Protein AF-A0A1Q9V5Q0-F1 (afdb_monomer_lite)

pLDDT: mean 81.15, std 10.56, range [48.25, 92.81]

Sequence (104 aa):
MDIAIWIFVGVFCAALIVVVGIAAYATVQQRRTPMEQREQQVLDKLRQEEAPDGTTSVLSGYRSGVNDDAVRKLAENHGYTWTGYSGRNDRRLNFRRTLPGSTS

Radius of gyration: 22.11 Å; chains: 1; bounding box: 54×26×61 Å

Structure (mmCIF, N/CA/C/O backbone):
data_AF-A0A1Q9V5Q0-F1
#
_entry.id   AF-A0A1Q9V5Q0-F1
#
loop_
_atom_site.group_PDB
_atom_site.id
_atom_site.type_symbol
_atom_site.label_atom_id
_atom_site.label_alt_id
_atom_site.label_comp_id
_atom_site.label_asym_id
_atom_site.label_entity_id
_atom_site.label_seq_id
_atom_site.pdbx_PDB_ins_code
_atom_site.Cartn_x
_atom_site.Cartn_y
_atom_site.Cartn_z
_atom_site.occupancy
_atom_site.B_iso_or_equiv
_atom_site.auth_seq_id
_atom_site.auth_comp_id
_atom_site.auth_asym_id
_atom_site.auth_atom_id
_atom_site.pdbx_PDB_model_num
ATOM 1 N N . MET A 1 1 ? 36.575 9.673 -39.211 1.00 59.50 1 MET A N 1
ATOM 2 C CA . MET A 1 1 ? 35.265 10.076 -38.653 1.00 59.50 1 MET A CA 1
ATOM 3 C C . MET A 1 1 ? 34.443 8.843 -38.264 1.00 59.50 1 MET A C 1
ATOM 5 O O . MET A 1 1 ? 33.780 8.876 -37.240 1.00 59.50 1 MET A O 1
ATOM 9 N N . ASP A 1 2 ? 34.592 7.724 -38.981 1.00 71.88 2 ASP A N 1
ATOM 10 C CA . ASP A 1 2 ? 33.883 6.453 -38.755 1.00 71.88 2 ASP A CA 1
ATOM 11 C C . ASP A 1 2 ? 34.101 5.778 -37.395 1.00 71.88 2 ASP A C 1
ATOM 13 O O . ASP A 1 2 ? 33.140 5.378 -36.748 1.00 71.88 2 ASP A O 1
ATOM 17 N N . ILE A 1 3 ? 35.344 5.672 -36.912 1.00 74.56 3 ILE A N 1
ATOM 18 C CA . ILE A 1 3 ? 35.644 4.941 -35.662 1.00 74.56 3 ILE A CA 1
ATOM 19 C C . ILE A 1 3 ? 34.964 5.594 -34.447 1.00 74.56 3 ILE A C 1
ATOM 21 O O . ILE A 1 3 ? 34.443 4.900 -33.577 1.00 74.56 3 ILE A O 1
ATOM 25 N N . ALA A 1 4 ? 34.911 6.927 -34.406 1.00 73.25 4 ALA A N 1
ATOM 26 C CA . ALA A 1 4 ? 34.264 7.664 -33.322 1.00 73.25 4 ALA A CA 1
ATOM 27 C C . ALA A 1 4 ? 32.743 7.430 -33.283 1.00 73.25 4 ALA A C 1
ATOM 29 O O . ALA A 1 4 ? 32.171 7.339 -32.199 1.00 73.25 4 ALA A O 1
ATOM 30 N N . ILE A 1 5 ? 32.104 7.273 -34.449 1.00 80.19 5 ILE A N 1
ATOM 31 C CA . ILE A 1 5 ? 30.670 6.969 -34.563 1.00 80.19 5 ILE A CA 1
ATOM 32 C C . ILE A 1 5 ? 30.389 5.558 -34.037 1.00 80.19 5 ILE A C 1
ATOM 34 O O . ILE A 1 5 ? 29.476 5.381 -33.236 1.00 80.19 5 ILE A O 1
ATOM 38 N N . TRP A 1 6 ? 31.207 4.565 -34.401 1.00 79.12 6 TRP A N 1
ATOM 39 C CA . TRP A 1 6 ? 31.049 3.191 -33.909 1.00 79.12 6 TRP A CA 1
ATOM 40 C C . TRP A 1 6 ? 31.250 3.065 -32.395 1.00 79.12 6 TRP A C 1
ATOM 42 O O . TRP A 1 6 ? 30.511 2.328 -31.743 1.00 79.12 6 TRP A O 1
ATOM 52 N N . ILE A 1 7 ? 32.188 3.823 -31.816 1.00 80.00 7 ILE A N 1
ATOM 53 C CA . ILE A 1 7 ? 32.364 3.899 -30.357 1.00 80.00 7 ILE A CA 1
ATOM 54 C C . ILE A 1 7 ? 31.117 4.506 -29.701 1.00 80.00 7 ILE A C 1
ATOM 56 O O . ILE A 1 7 ? 30.611 3.954 -28.725 1.00 80.00 7 ILE A O 1
ATOM 60 N N . PHE A 1 8 ? 30.581 5.598 -30.254 1.00 78.00 8 PHE A N 1
ATOM 61 C CA . PHE A 1 8 ? 29.368 6.236 -29.734 1.00 78.00 8 PHE A CA 1
ATOM 62 C C . PHE A 1 8 ? 28.154 5.302 -29.784 1.00 78.00 8 PHE A C 1
ATOM 64 O O . PHE A 1 8 ? 27.427 5.181 -28.799 1.00 78.00 8 PHE A O 1
ATOM 71 N N . VAL A 1 9 ? 27.965 4.597 -30.903 1.00 81.19 9 VAL A N 1
ATOM 72 C CA . VAL A 1 9 ? 26.896 3.604 -31.072 1.00 81.19 9 VAL A CA 1
ATOM 73 C C . VAL A 1 9 ? 27.065 2.453 -30.079 1.00 81.19 9 VAL A C 1
ATOM 75 O O . VAL A 1 9 ? 26.098 2.069 -29.426 1.00 81.19 9 VAL A O 1
ATOM 78 N N . GLY A 1 10 ? 28.286 1.943 -29.895 1.00 78.50 10 GLY A N 1
ATOM 79 C CA . GLY A 1 10 ? 28.572 0.874 -28.936 1.00 78.50 10 GLY A CA 1
ATOM 80 C C . GLY A 1 10 ? 28.256 1.266 -27.489 1.00 78.50 10 GLY A C 1
ATOM 81 O O . GLY A 1 10 ? 27.586 0.516 -26.778 1.00 78.50 10 GLY A O 1
ATOM 82 N N . VAL A 1 11 ? 28.669 2.466 -27.068 1.00 83.19 11 VAL A N 1
ATOM 83 C CA . VAL A 1 11 ? 28.368 2.998 -25.727 1.00 83.19 11 VAL A CA 1
ATOM 84 C C . VAL A 1 11 ? 26.864 3.216 -25.549 1.00 83.19 11 VAL A C 1
ATOM 86 O O . VAL A 1 11 ? 26.309 2.867 -24.507 1.00 83.19 11 VAL A O 1
ATOM 89 N N . PHE A 1 12 ? 26.180 3.732 -26.571 1.00 85.06 12 PHE A N 1
ATOM 90 C CA . PHE A 1 12 ? 24.738 3.959 -26.524 1.00 85.06 12 PHE A CA 1
ATOM 91 C C . PHE A 1 12 ? 23.941 2.646 -26.448 1.00 85.06 12 PHE A C 1
ATOM 93 O O . PHE A 1 12 ? 23.018 2.527 -25.643 1.00 85.06 12 PHE A O 1
ATOM 100 N N . CYS A 1 13 ? 24.333 1.622 -27.213 1.00 83.44 13 CYS A N 1
ATOM 101 C CA . CYS A 1 13 ? 23.741 0.287 -27.126 1.00 83.44 13 CYS A CA 1
ATOM 102 C C . CYS A 1 13 ? 23.959 -0.349 -25.746 1.00 83.44 13 CYS A C 1
ATOM 104 O O . CYS A 1 13 ? 23.021 -0.915 -25.185 1.00 83.44 13 CYS A O 1
ATOM 106 N N . ALA A 1 14 ? 25.157 -0.223 -25.168 1.00 82.56 14 ALA A N 1
ATOM 107 C CA . ALA A 1 14 ? 25.432 -0.723 -23.823 1.00 82.56 14 ALA A CA 1
ATOM 108 C C . ALA A 1 14 ? 24.561 -0.020 -22.766 1.00 82.56 14 ALA A C 1
ATOM 110 O O . ALA A 1 14 ? 23.969 -0.683 -21.914 1.00 82.56 14 ALA A O 1
ATOM 111 N N . ALA A 1 15 ? 24.412 1.304 -22.862 1.00 82.75 15 ALA A N 1
ATOM 112 C CA . ALA A 1 15 ? 23.543 2.072 -21.974 1.00 82.75 15 ALA A CA 1
ATOM 113 C C . ALA A 1 15 ? 22.070 1.640 -22.093 1.00 82.75 15 ALA A C 1
ATOM 115 O O . ALA A 1 15 ? 21.405 1.437 -21.077 1.00 82.75 15 ALA A O 1
ATOM 116 N N . LEU A 1 16 ? 21.570 1.423 -23.314 1.00 83.56 16 LEU A N 1
ATOM 117 C CA . LEU A 1 16 ? 20.207 0.933 -23.538 1.00 83.56 16 LEU A CA 1
ATOM 118 C C . LEU A 1 16 ? 19.973 -0.450 -22.922 1.00 83.56 16 LEU A C 1
ATOM 120 O O . LEU A 1 16 ? 18.944 -0.659 -22.281 1.00 83.56 16 LEU A O 1
ATOM 124 N N . ILE A 1 17 ? 20.924 -1.377 -23.057 1.00 85.38 17 ILE A N 1
ATOM 125 C CA . ILE A 1 17 ? 20.822 -2.716 -22.456 1.00 85.38 17 ILE A CA 1
ATOM 126 C C . ILE A 1 17 ? 20.726 -2.620 -20.928 1.00 85.38 17 ILE A C 1
ATOM 128 O O . ILE A 1 17 ? 19.903 -3.309 -20.324 1.00 85.38 17 ILE A O 1
ATOM 132 N N . VAL A 1 18 ? 21.510 -1.739 -20.300 1.00 85.81 18 VAL A N 1
ATOM 133 C CA . VAL A 1 18 ? 21.455 -1.517 -18.846 1.00 85.81 18 VAL A CA 1
ATOM 134 C C . VAL A 1 18 ? 20.093 -0.966 -18.423 1.00 85.81 18 VAL A C 1
ATOM 136 O O . VAL A 1 18 ? 19.486 -1.491 -17.490 1.00 85.81 18 VAL A O 1
ATOM 139 N N . VAL A 1 19 ? 19.571 0.043 -19.128 1.00 83.44 19 VAL A N 1
ATOM 140 C CA . VAL A 1 19 ? 18.254 0.633 -18.828 1.00 83.44 19 VAL A CA 1
ATOM 141 C C . VAL A 1 19 ? 17.140 -0.411 -18.952 1.00 83.44 19 VAL A C 1
ATOM 143 O O . VAL A 1 19 ? 16.307 -0.536 -18.052 1.00 83.44 19 VAL A O 1
ATOM 146 N N . VAL A 1 20 ? 17.152 -1.209 -20.023 1.00 84.38 20 VAL A N 1
ATOM 147 C CA . VAL A 1 20 ? 16.179 -2.293 -20.231 1.00 84.38 20 VAL A CA 1
ATOM 148 C C . VAL A 1 20 ? 16.307 -3.364 -19.144 1.00 84.38 20 VAL A C 1
ATOM 150 O O . VAL A 1 20 ? 15.293 -3.824 -18.618 1.00 84.38 20 VAL A O 1
ATOM 153 N N . GLY A 1 21 ? 17.531 -3.726 -18.749 1.00 83.31 21 GLY A N 1
ATOM 154 C CA . GLY A 1 21 ? 17.787 -4.677 -17.667 1.00 83.31 21 GLY A CA 1
ATOM 155 C C . GLY A 1 21 ? 17.229 -4.214 -16.318 1.00 83.31 21 GLY A C 1
ATOM 156 O O . GLY A 1 21 ? 16.567 -4.992 -15.630 1.00 83.31 21 GLY A O 1
ATOM 157 N N . ILE A 1 22 ? 17.419 -2.938 -15.963 1.00 81.19 22 ILE A N 1
ATOM 158 C CA . ILE A 1 22 ? 16.873 -2.347 -14.729 1.00 81.19 22 ILE A CA 1
ATOM 159 C C . ILE A 1 22 ? 15.338 -2.343 -14.763 1.00 81.19 22 ILE A C 1
ATOM 161 O O . ILE A 1 22 ? 14.701 -2.746 -13.788 1.00 81.19 22 ILE A O 1
ATOM 165 N N . ALA A 1 23 ? 14.731 -1.948 -15.887 1.00 76.25 23 ALA A N 1
ATOM 166 C CA . ALA A 1 23 ? 13.277 -1.952 -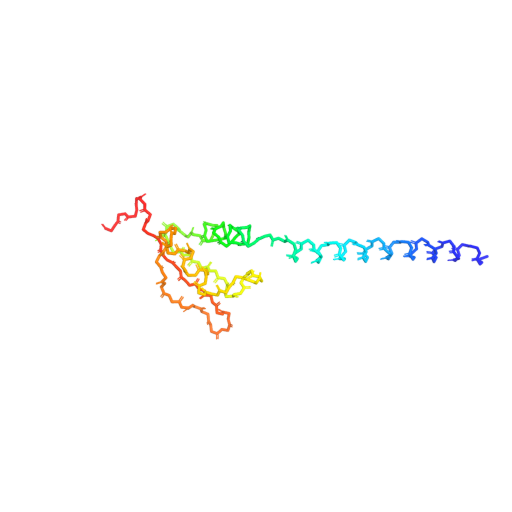16.045 1.00 76.25 23 ALA A CA 1
ATOM 167 C C . ALA A 1 23 ? 12.692 -3.372 -15.932 1.00 76.25 23 ALA A C 1
ATOM 169 O O . ALA A 1 23 ? 11.713 -3.594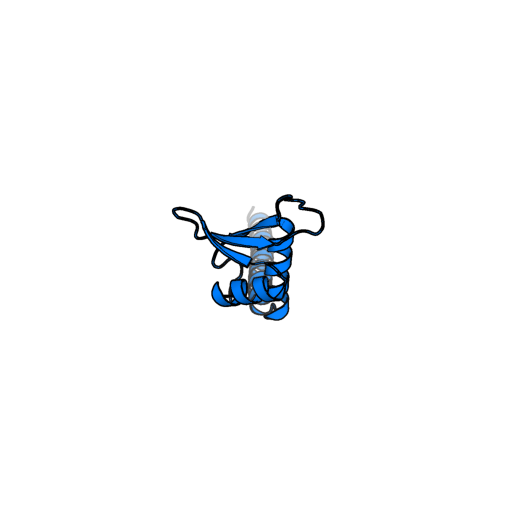 -15.212 1.00 76.25 23 ALA A O 1
ATOM 170 N N . ALA A 1 24 ? 13.322 -4.359 -16.577 1.00 76.88 24 ALA A N 1
ATOM 171 C CA . ALA A 1 24 ? 12.926 -5.760 -16.478 1.00 76.88 24 ALA A CA 1
ATOM 172 C C . ALA A 1 24 ? 13.040 -6.274 -15.033 1.00 76.88 24 ALA A C 1
ATOM 174 O O . ALA A 1 24 ? 12.105 -6.894 -14.523 1.00 76.88 24 ALA A O 1
ATOM 175 N N . TYR A 1 25 ? 14.137 -5.953 -14.341 1.00 76.12 25 TYR A N 1
ATOM 176 C CA . TYR A 1 25 ? 14.344 -6.318 -12.941 1.00 76.12 25 TYR A CA 1
ATOM 177 C C . TYR A 1 25 ? 13.276 -5.720 -12.014 1.00 76.12 25 TYR A C 1
ATOM 179 O O . TYR A 1 25 ? 12.684 -6.449 -11.217 1.00 76.12 25 TYR A O 1
ATOM 187 N N . ALA A 1 26 ? 12.959 -4.430 -12.162 1.00 71.94 26 ALA A N 1
ATOM 188 C CA . ALA A 1 26 ? 11.901 -3.771 -11.396 1.00 71.94 26 ALA A CA 1
ATOM 189 C C . ALA A 1 26 ? 10.530 -4.431 -11.629 1.00 71.94 26 ALA A C 1
ATOM 191 O O . ALA A 1 26 ? 9.784 -4.693 -10.683 1.00 71.94 26 ALA A O 1
ATOM 192 N N . THR A 1 27 ? 10.228 -4.789 -12.880 1.00 67.81 27 THR A N 1
ATOM 193 C CA . THR A 1 27 ? 8.969 -5.455 -13.247 1.00 67.81 27 THR A CA 1
ATOM 194 C C . THR A 1 27 ? 8.877 -6.869 -12.651 1.00 67.81 27 THR A C 1
ATOM 196 O O . THR A 1 27 ? 7.823 -7.284 -12.161 1.00 67.81 27 THR A O 1
ATOM 199 N N . VAL A 1 28 ? 9.986 -7.617 -12.635 1.00 71.25 28 VAL A N 1
ATOM 200 C CA . VAL A 1 28 ? 10.062 -8.952 -12.015 1.00 71.25 28 VAL A CA 1
ATOM 201 C C . VAL A 1 28 ? 9.947 -8.864 -10.494 1.00 71.25 28 VAL A C 1
ATOM 203 O O . VAL A 1 28 ? 9.224 -9.663 -9.895 1.00 71.25 28 VAL A O 1
ATOM 206 N N . GLN A 1 29 ? 10.599 -7.889 -9.857 1.00 60.91 29 GLN A N 1
ATOM 207 C CA . GLN A 1 29 ? 10.471 -7.681 -8.415 1.00 60.91 29 GLN A CA 1
ATOM 208 C C . GLN A 1 29 ? 9.033 -7.352 -8.008 1.00 60.91 29 GLN A C 1
ATOM 210 O O . GLN A 1 29 ? 8.538 -7.916 -7.033 1.00 60.91 29 GLN A O 1
ATOM 215 N N . GLN A 1 30 ? 8.318 -6.528 -8.781 1.00 58.09 30 GLN A N 1
ATOM 216 C CA . GLN A 1 30 ? 6.901 -6.260 -8.522 1.00 58.09 30 GLN A CA 1
ATOM 217 C C . GLN A 1 30 ? 6.070 -7.550 -8.507 1.00 58.09 30 GLN A C 1
ATOM 219 O O . GLN A 1 30 ? 5.278 -7.750 -7.583 1.00 58.09 30 GLN A O 1
ATOM 224 N N . ARG A 1 31 ? 6.305 -8.472 -9.452 1.00 61.31 31 ARG A N 1
ATOM 225 C CA . ARG A 1 31 ? 5.611 -9.773 -9.499 1.00 61.31 31 ARG A CA 1
ATOM 226 C C . ARG A 1 31 ? 5.990 -10.713 -8.353 1.00 61.31 31 ARG A C 1
ATOM 228 O O . ARG A 1 31 ? 5.160 -11.525 -7.955 1.00 61.31 31 ARG A O 1
ATOM 235 N N . ARG A 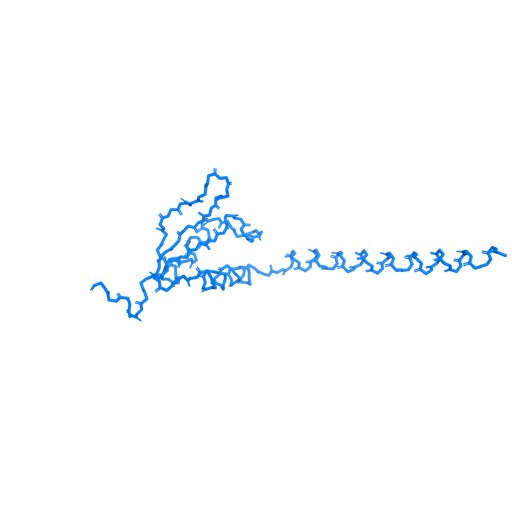1 32 ? 7.207 -10.593 -7.815 1.00 64.44 32 ARG A N 1
ATOM 236 C CA . ARG A 1 32 ? 7.715 -11.416 -6.705 1.00 64.44 32 ARG A CA 1
ATOM 237 C C . ARG A 1 32 ? 7.402 -10.869 -5.314 1.00 64.44 32 ARG A C 1
ATOM 239 O O . ARG A 1 32 ? 7.664 -11.577 -4.350 1.00 64.44 32 ARG A O 1
ATOM 246 N N . THR A 1 33 ? 6.847 -9.658 -5.181 1.00 65.94 33 THR A N 1
ATOM 247 C CA . THR A 1 33 ? 6.418 -9.177 -3.856 1.00 65.94 33 THR A CA 1
ATOM 248 C C . THR A 1 33 ? 5.353 -10.124 -3.286 1.00 65.94 33 THR A C 1
ATOM 250 O O . THR A 1 33 ? 4.315 -10.286 -3.937 1.00 65.94 33 THR A O 1
ATOM 253 N N . PRO A 1 34 ? 5.596 -10.781 -2.137 1.00 77.31 34 PRO A N 1
ATOM 254 C CA . PRO A 1 34 ? 4.637 -11.699 -1.529 1.00 77.31 34 PRO A CA 1
ATOM 255 C C . PRO A 1 34 ? 3.380 -10.945 -1.087 1.00 77.31 34 PRO A C 1
ATOM 257 O O . PRO A 1 34 ? 3.433 -9.738 -0.842 1.00 77.31 34 PRO A O 1
ATOM 260 N N . MET A 1 35 ? 2.250 -11.653 -1.000 1.00 78.06 35 MET A N 1
ATOM 261 C CA . MET A 1 35 ? 0.948 -11.059 -0.666 1.00 78.06 35 MET A CA 1
ATOM 262 C C . MET A 1 35 ? 0.996 -10.278 0.655 1.00 78.06 35 MET A C 1
ATOM 264 O O . MET A 1 35 ? 0.548 -9.138 0.699 1.00 78.06 35 MET A O 1
ATOM 268 N N . GLU A 1 36 ? 1.669 -10.821 1.671 1.00 81.25 36 GLU A N 1
ATOM 269 C CA . GLU A 1 36 ? 1.844 -10.175 2.979 1.00 81.25 36 GLU A CA 1
ATOM 270 C C . GLU A 1 36 ? 2.492 -8.786 2.877 1.00 81.25 36 GLU A C 1
ATOM 272 O O . GLU A 1 36 ? 2.028 -7.829 3.487 1.00 81.25 36 GLU A O 1
ATOM 277 N N . GLN A 1 37 ? 3.525 -8.621 2.042 1.00 84.50 37 GLN A N 1
ATOM 278 C CA . GLN A 1 37 ? 4.152 -7.308 1.846 1.00 84.50 37 GLN A CA 1
ATOM 279 C C . GLN A 1 37 ? 3.225 -6.324 1.127 1.00 84.50 37 GLN A C 1
ATOM 281 O O . GLN A 1 37 ? 3.314 -5.117 1.345 1.00 84.50 37 GLN A O 1
ATOM 286 N N . ARG A 1 38 ? 2.348 -6.817 0.247 1.00 83.38 38 ARG A N 1
ATOM 287 C CA . ARG A 1 38 ? 1.371 -5.981 -0.462 1.00 83.38 38 ARG A CA 1
ATOM 288 C C . ARG A 1 38 ? 0.281 -5.497 0.487 1.00 83.38 38 ARG A C 1
ATOM 290 O O . ARG A 1 38 ? -0.075 -4.326 0.438 1.00 83.38 38 ARG A O 1
ATOM 297 N N . GLU A 1 39 ? -0.200 -6.376 1.358 1.00 86.69 39 GLU A N 1
ATOM 298 C CA . GLU A 1 39 ? -1.138 -6.041 2.431 1.00 86.69 39 GLU A CA 1
ATOM 299 C C . GLU A 1 39 ? -0.515 -5.038 3.410 1.00 86.69 39 GLU A C 1
ATOM 301 O O . GLU A 1 39 ? -1.122 -4.010 3.713 1.00 86.69 39 GLU A O 1
ATOM 306 N N . GLN A 1 40 ? 0.745 -5.247 3.800 1.00 87.75 40 GLN A N 1
ATOM 307 C CA . GLN A 1 40 ? 1.472 -4.312 4.659 1.00 87.75 40 GLN A CA 1
ATOM 308 C C . GLN A 1 40 ? 1.562 -2.907 4.042 1.00 87.75 40 GLN A C 1
ATOM 310 O O . GLN A 1 40 ? 1.303 -1.916 4.718 1.00 87.75 40 GLN A O 1
ATOM 315 N N . GLN A 1 41 ? 1.850 -2.808 2.740 1.00 88.94 41 GLN A N 1
ATOM 316 C CA . GLN A 1 41 ? 1.890 -1.523 2.029 1.00 88.94 41 GLN A CA 1
ATOM 317 C C . GLN A 1 41 ? 0.533 -0.813 2.017 1.00 88.94 41 GLN A C 1
ATOM 319 O O . GLN A 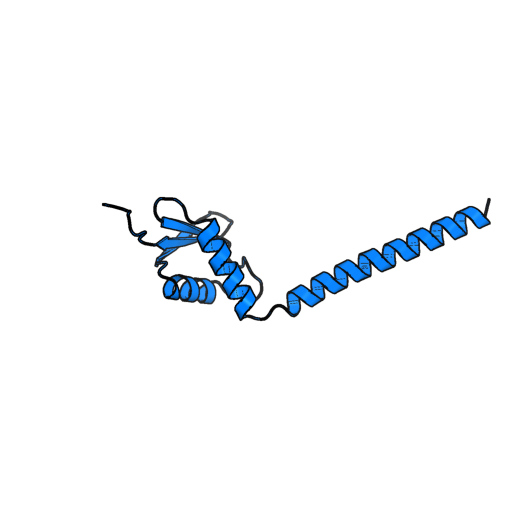1 41 ? 0.483 0.413 2.103 1.00 88.94 41 GLN A O 1
ATOM 324 N N . VAL A 1 42 ? -0.570 -1.560 1.915 1.00 89.44 42 VAL A N 1
ATOM 325 C CA . VAL A 1 42 ? -1.925 -1.000 2.013 1.00 89.44 42 VAL A CA 1
ATOM 326 C C . VAL A 1 42 ? -2.170 -0.439 3.416 1.00 89.44 42 VAL A C 1
ATOM 328 O O . VAL A 1 42 ? -2.677 0.673 3.544 1.00 89.44 42 VAL A O 1
ATOM 331 N N . LEU A 1 43 ? -1.770 -1.161 4.465 1.00 90.38 43 LEU A N 1
ATOM 332 C CA . LEU A 1 43 ? -1.901 -0.698 5.851 1.00 90.38 43 LEU A CA 1
ATOM 333 C C . LEU A 1 43 ? -1.058 0.539 6.143 1.00 90.38 43 LEU A C 1
ATOM 335 O O . LEU A 1 43 ? -1.540 1.483 6.768 1.00 90.38 43 LEU A O 1
ATOM 339 N N . ASP A 1 44 ? 0.187 0.557 5.677 1.00 91.38 44 ASP A N 1
ATOM 340 C CA . ASP A 1 44 ? 1.061 1.715 5.835 1.00 91.38 44 ASP A CA 1
ATOM 341 C C . ASP A 1 44 ? 0.487 2.927 5.103 1.00 91.38 44 ASP A C 1
ATOM 343 O O . ASP A 1 44 ? 0.512 4.039 5.631 1.00 91.38 44 ASP A O 1
ATOM 347 N N . LYS A 1 45 ? -0.118 2.712 3.930 1.00 90.75 45 LYS A N 1
ATOM 348 C CA . LYS A 1 45 ? -0.809 3.767 3.194 1.00 90.75 45 LYS A CA 1
ATOM 349 C C . LYS A 1 45 ? -2.030 4.299 3.949 1.00 90.75 45 LYS A C 1
ATOM 351 O O . LYS A 1 45 ? -2.186 5.514 4.033 1.00 90.75 45 LYS A O 1
ATOM 356 N N . LEU A 1 46 ? -2.846 3.420 4.540 1.00 89.94 46 LEU A N 1
ATOM 357 C CA . LEU A 1 46 ? -3.996 3.810 5.368 1.00 89.94 46 LEU A CA 1
ATOM 358 C C . LEU A 1 46 ? -3.576 4.656 6.573 1.00 89.94 46 LEU A C 1
ATOM 360 O O . LEU A 1 46 ? -4.230 5.655 6.857 1.00 89.94 46 LEU A O 1
ATOM 364 N N . ARG A 1 47 ? -2.476 4.295 7.244 1.00 88.56 47 ARG A N 1
ATOM 365 C CA . ARG A 1 47 ? -1.918 5.063 8.371 1.00 88.56 47 ARG A CA 1
ATOM 366 C C . ARG A 1 47 ? -1.342 6.407 7.937 1.00 88.56 47 ARG A C 1
ATOM 368 O O . ARG A 1 47 ? -1.486 7.386 8.654 1.00 88.56 47 ARG A O 1
ATOM 375 N N . GLN A 1 48 ? -0.677 6.456 6.784 1.00 89.19 48 GLN A N 1
ATOM 376 C CA . GLN A 1 48 ? -0.113 7.700 6.250 1.00 89.19 48 GLN A CA 1
ATOM 377 C C . GLN A 1 48 ? -1.191 8.695 5.808 1.00 89.19 48 GLN A C 1
ATOM 379 O O . GLN A 1 48 ? -0.985 9.896 5.946 1.00 89.19 48 GLN A O 1
ATOM 384 N N . GLU A 1 49 ? -2.315 8.217 5.264 1.00 88.50 49 GLU A N 1
ATOM 385 C CA . GLU A 1 49 ? -3.456 9.065 4.882 1.00 88.50 49 GLU A CA 1
ATOM 386 C C . GLU A 1 49 ? -4.463 9.280 6.030 1.00 88.50 49 GLU A C 1
ATOM 388 O O . GLU A 1 49 ? -5.495 9.911 5.812 1.00 88.50 49 GLU A O 1
ATOM 393 N N . GLU A 1 50 ? -4.187 8.782 7.243 1.00 88.81 50 GLU A N 1
ATOM 394 C CA . GLU A 1 50 ? -5.060 8.966 8.407 1.00 88.81 50 GLU A CA 1
ATOM 395 C C . GLU A 1 50 ? -5.005 10.415 8.901 1.00 88.81 50 GLU A C 1
ATOM 397 O O . GLU A 1 50 ? -3.988 10.904 9.394 1.00 88.81 50 GLU A O 1
ATOM 402 N N . ALA A 1 51 ? -6.127 11.110 8.750 1.00 87.69 51 ALA A N 1
ATOM 403 C CA . ALA A 1 51 ? -6.330 12.455 9.244 1.00 87.69 51 ALA A CA 1
ATOM 404 C C . ALA A 1 51 ? -6.496 12.467 10.780 1.00 87.69 51 ALA A C 1
ATOM 406 O O . ALA A 1 51 ? -6.808 11.439 11.390 1.00 87.69 51 ALA A O 1
ATOM 407 N N . PRO A 1 52 ? -6.330 13.633 11.437 1.00 82.75 52 PRO A N 1
ATOM 408 C CA . PRO A 1 52 ? -6.439 13.755 12.896 1.00 82.75 52 PRO A CA 1
ATOM 409 C C . PRO A 1 52 ? -7.806 13.365 13.481 1.00 82.75 52 PRO A C 1
ATOM 411 O O . PRO A 1 52 ? -7.904 13.073 14.668 1.00 82.75 52 PRO A O 1
ATOM 414 N N . ASP A 1 53 ? -8.859 13.357 12.662 1.00 83.12 53 ASP A N 1
ATOM 415 C CA . ASP A 1 53 ? -10.215 12.916 13.016 1.00 83.12 53 ASP A CA 1
ATOM 416 C C . ASP A 1 53 ? -10.433 11.398 12.822 1.00 83.12 53 ASP A C 1
ATOM 418 O O . ASP A 1 53 ? -11.544 10.885 13.005 1.00 83.12 53 ASP A O 1
ATOM 422 N N . GLY A 1 54 ? -9.373 10.682 12.434 1.00 83.62 54 GLY A N 1
ATOM 423 C CA . GLY A 1 54 ? -9.365 9.250 12.173 1.00 83.62 54 GLY A CA 1
ATOM 424 C C . GLY A 1 54 ? -9.922 8.857 10.806 1.00 83.62 54 GLY A C 1
ATOM 425 O O . GLY A 1 54 ? -10.094 7.664 10.553 1.00 83.62 54 GLY A O 1
ATOM 426 N N . THR A 1 55 ? -10.240 9.809 9.922 1.00 89.75 55 THR A N 1
ATOM 427 C CA . THR A 1 55 ? -10.656 9.496 8.548 1.00 89.75 55 THR A CA 1
ATOM 428 C C . THR A 1 55 ? -9.447 9.177 7.673 1.00 89.75 55 THR A C 1
ATOM 430 O O . THR A 1 55 ? -8.392 9.784 7.801 1.00 89.75 55 THR A O 1
ATOM 433 N N . THR A 1 56 ? -9.568 8.195 6.785 1.00 92.19 56 THR A N 1
ATOM 434 C CA . THR A 1 56 ? -8.514 7.848 5.822 1.00 92.19 56 THR A CA 1
ATOM 435 C C . THR A 1 56 ? -9.132 7.359 4.520 1.00 92.19 56 THR A C 1
ATOM 437 O O . THR A 1 56 ? -10.296 6.949 4.472 1.00 92.19 56 THR A O 1
ATOM 440 N N . SER A 1 57 ? -8.360 7.405 3.440 1.00 90.50 57 SER A N 1
ATOM 441 C CA . SER A 1 57 ? -8.783 6.895 2.142 1.00 90.50 57 SER A CA 1
ATOM 442 C C . SER A 1 57 ? -7.655 6.134 1.463 1.00 90.50 57 SER A C 1
ATOM 444 O O . SER A 1 57 ? -6.485 6.449 1.639 1.00 90.50 57 SER A O 1
ATOM 446 N N . VAL A 1 58 ? -8.003 5.147 0.645 1.00 91.06 58 VAL A N 1
ATOM 447 C CA . VAL A 1 58 ? -7.061 4.461 -0.244 1.00 91.06 58 VAL A CA 1
ATOM 448 C C . VAL A 1 58 ? -7.682 4.345 -1.628 1.00 91.06 58 VAL A C 1
ATOM 450 O O . VAL A 1 58 ? -8.881 4.120 -1.767 1.00 91.06 58 VAL A O 1
ATOM 453 N N . LEU A 1 59 ? -6.875 4.504 -2.674 1.00 89.00 59 LEU A N 1
ATOM 454 C CA . LEU A 1 59 ? -7.331 4.305 -4.049 1.00 89.00 59 LEU A CA 1
ATOM 455 C C . LEU A 1 59 ? -7.747 2.835 -4.272 1.00 89.00 59 LEU A C 1
ATOM 457 O O . LEU A 1 59 ? -7.017 1.920 -3.890 1.00 89.00 59 LEU A O 1
ATOM 461 N N . SER A 1 60 ? -8.884 2.598 -4.927 1.00 85.94 60 SER A N 1
ATOM 462 C CA . SER A 1 60 ? -9.255 1.266 -5.425 1.00 85.94 60 SER A CA 1
ATOM 463 C C . SER A 1 60 ? -8.157 0.737 -6.343 1.00 85.94 60 SER A C 1
ATOM 465 O O . SER A 1 60 ? -7.599 1.473 -7.160 1.00 85.94 60 SER A O 1
ATOM 467 N N . GLY A 1 61 ? -7.791 -0.531 -6.160 1.00 83.31 61 GLY A N 1
ATOM 468 C CA . GLY A 1 61 ? -6.682 -1.139 -6.895 1.00 83.31 61 GLY A CA 1
ATOM 469 C C . GLY A 1 61 ? -5.300 -0.525 -6.622 1.00 83.31 61 GLY A C 1
ATOM 470 O O . GLY A 1 61 ? -4.393 -0.743 -7.425 1.00 83.31 61 GLY A O 1
ATOM 471 N N . TYR A 1 62 ? -5.104 0.200 -5.507 1.00 83.69 62 TYR A N 1
ATOM 472 C CA . TYR A 1 62 ? -3.814 0.802 -5.124 1.00 83.69 62 TYR A CA 1
ATOM 473 C C . TYR A 1 62 ? -2.627 -0.167 -5.254 1.00 83.69 62 TYR A C 1
ATOM 475 O O . TYR A 1 62 ? -1.537 0.234 -5.669 1.00 83.69 62 TYR A O 1
ATOM 483 N N . ARG A 1 63 ? -2.834 -1.455 -4.943 1.00 82.94 63 ARG A N 1
ATOM 484 C CA . ARG A 1 63 ? -1.815 -2.494 -5.100 1.00 82.94 63 ARG A CA 1
ATOM 485 C C . ARG A 1 63 ? -2.322 -3.668 -5.929 1.00 82.94 63 ARG A C 1
ATOM 487 O O . ARG A 1 63 ? -3.304 -4.319 -5.592 1.00 82.94 63 ARG A O 1
ATOM 494 N N . SER A 1 64 ? -1.581 -3.993 -6.989 1.00 76.94 64 SER A N 1
ATOM 495 C CA . SER A 1 64 ? -1.894 -5.130 -7.858 1.00 76.94 64 SER A CA 1
ATOM 496 C C . SER A 1 64 ? -1.906 -6.456 -7.085 1.00 76.94 64 SER A C 1
ATOM 498 O O . SER A 1 64 ? -0.950 -6.805 -6.383 1.00 76.94 64 SER A O 1
ATOM 500 N N . GLY A 1 65 ? -2.999 -7.204 -7.230 1.00 76.31 65 GLY A N 1
ATOM 501 C CA . GLY A 1 65 ? -3.236 -8.473 -6.540 1.00 76.31 65 GLY A CA 1
ATOM 502 C C . GLY A 1 65 ? -3.908 -8.355 -5.171 1.00 76.31 65 GLY A C 1
ATOM 503 O O . GLY A 1 65 ? -4.281 -9.388 -4.631 1.00 76.31 65 GLY A O 1
ATOM 504 N N . VAL A 1 66 ? -4.117 -7.143 -4.641 1.00 84.06 66 VAL A N 1
ATOM 505 C CA . VAL A 1 66 ? -4.969 -6.912 -3.464 1.00 84.06 66 VAL A CA 1
ATOM 506 C C . VAL A 1 66 ? -6.263 -6.269 -3.950 1.00 84.06 66 VAL A C 1
ATOM 508 O O . VAL A 1 66 ? -6.280 -5.110 -4.359 1.00 84.06 66 VAL A O 1
ATOM 511 N N . ASN A 1 67 ? -7.343 -7.045 -3.980 1.00 88.31 67 ASN A N 1
ATOM 512 C CA . ASN A 1 67 ? -8.659 -6.548 -4.366 1.00 88.31 67 ASN A CA 1
ATOM 513 C C . ASN A 1 67 ? -9.277 -5.689 -3.252 1.00 88.31 67 ASN A C 1
ATOM 515 O O . ASN A 1 67 ? -8.952 -5.836 -2.076 1.00 88.31 67 ASN A O 1
ATOM 519 N N . ASP A 1 68 ? -10.218 -4.827 -3.628 1.00 88.88 68 ASP A N 1
ATOM 520 C CA . ASP A 1 68 ? -10.904 -3.901 -2.720 1.00 88.88 68 ASP A CA 1
ATOM 521 C C . ASP A 1 68 ? -11.537 -4.591 -1.498 1.00 88.88 68 ASP A C 1
ATOM 523 O O . ASP A 1 68 ? -11.529 -4.036 -0.401 1.00 88.88 68 ASP A O 1
ATOM 527 N N . ASP A 1 69 ? -12.047 -5.815 -1.658 1.00 88.94 69 ASP A N 1
ATOM 528 C CA . ASP A 1 69 ? -12.604 -6.591 -0.545 1.00 88.94 69 ASP A CA 1
ATOM 529 C C . ASP A 1 69 ? -11.523 -7.087 0.426 1.00 88.94 69 ASP A C 1
ATOM 531 O O . ASP A 1 69 ? -11.757 -7.107 1.635 1.00 88.94 69 ASP A O 1
ATOM 535 N N . ALA A 1 70 ? -10.333 -7.454 -0.068 1.00 89.25 70 ALA A N 1
ATOM 536 C CA . ALA A 1 70 ? -9.200 -7.774 0.799 1.00 89.25 70 ALA A CA 1
ATOM 537 C C . ALA A 1 70 ? -8.698 -6.522 1.519 1.00 89.25 70 ALA A C 1
ATOM 539 O O . ALA A 1 70 ? -8.466 -6.586 2.719 1.00 89.25 70 ALA A O 1
ATOM 540 N N . VAL A 1 71 ? -8.621 -5.373 0.832 1.00 90.38 71 VAL A N 1
ATOM 541 C CA . VAL A 1 71 ? -8.297 -4.084 1.469 1.00 90.38 71 VAL A CA 1
ATOM 542 C C . VAL A 1 71 ? -9.292 -3.771 2.585 1.00 90.38 71 VAL A C 1
ATOM 544 O O . VAL A 1 71 ? -8.879 -3.377 3.672 1.00 90.38 71 VAL A O 1
ATOM 547 N N . ARG A 1 72 ? -10.592 -3.985 2.349 1.00 90.44 72 ARG A N 1
ATOM 548 C CA . ARG A 1 72 ? -11.638 -3.741 3.347 1.00 90.44 72 ARG A CA 1
ATOM 549 C C . ARG A 1 72 ? -11.491 -4.639 4.569 1.00 90.44 72 ARG A C 1
ATOM 551 O O . ARG A 1 72 ? -11.402 -4.124 5.676 1.00 90.44 72 ARG A O 1
ATOM 558 N N . LYS A 1 73 ? -11.397 -5.956 4.364 1.00 91.56 73 LYS A N 1
ATOM 559 C CA . LYS A 1 73 ? -11.204 -6.926 5.455 1.00 91.56 73 LYS A CA 1
ATOM 560 C C . LYS A 1 73 ? -9.919 -6.662 6.233 1.00 91.56 73 LYS A C 1
ATOM 562 O O . LYS A 1 73 ? -9.904 -6.756 7.454 1.00 91.56 73 LYS A O 1
ATOM 567 N N . LEU A 1 74 ? -8.844 -6.316 5.528 1.00 91.31 74 LEU A N 1
ATOM 568 C CA . LEU A 1 74 ? -7.568 -5.965 6.134 1.00 91.31 74 LEU A CA 1
ATOM 569 C C . LEU A 1 74 ? -7.704 -4.704 6.997 1.00 91.31 74 LEU A C 1
ATOM 571 O O . LEU A 1 74 ? -7.290 -4.706 8.150 1.00 91.31 74 LEU A O 1
ATOM 575 N N . ALA A 1 75 ? -8.334 -3.650 6.481 1.00 90.75 75 ALA A N 1
ATOM 576 C CA . ALA A 1 75 ? -8.583 -2.426 7.235 1.00 90.75 75 ALA A CA 1
ATOM 577 C C . ALA A 1 75 ? -9.440 -2.697 8.491 1.00 90.75 75 ALA A C 1
ATOM 579 O O . ALA A 1 75 ? -9.071 -2.267 9.585 1.00 90.75 75 ALA A O 1
ATOM 580 N N . GLU A 1 76 ? -10.517 -3.476 8.355 1.00 91.38 76 GLU A N 1
ATOM 581 C CA . GLU A 1 76 ? -11.401 -3.892 9.456 1.00 91.38 76 GLU A CA 1
ATOM 582 C C . GLU A 1 76 ? -10.660 -4.681 10.540 1.00 91.38 76 GLU A C 1
ATOM 584 O O . GLU A 1 76 ? -10.762 -4.348 11.722 1.00 91.38 76 GLU A O 1
ATOM 589 N N . ASN A 1 77 ? -9.819 -5.643 10.151 1.00 91.88 77 ASN A N 1
ATOM 590 C CA . ASN A 1 77 ? -8.968 -6.395 11.079 1.00 91.88 77 ASN A CA 1
ATOM 591 C C . ASN A 1 77 ? -7.987 -5.499 11.856 1.00 91.88 77 ASN A C 1
ATOM 593 O O . ASN A 1 77 ? -7.545 -5.861 12.945 1.00 91.88 77 ASN A O 1
ATOM 597 N N . HIS A 1 78 ? -7.652 -4.328 11.313 1.00 88.94 78 HIS A N 1
ATOM 598 C CA . HIS A 1 78 ? -6.765 -3.344 11.930 1.00 88.94 78 HIS A CA 1
ATOM 599 C C . HIS A 1 78 ? -7.509 -2.171 12.596 1.00 88.94 78 HIS A C 1
ATOM 601 O O . HIS A 1 78 ? -6.890 -1.160 12.941 1.00 88.94 78 HIS A O 1
ATOM 607 N N . GLY A 1 79 ? -8.819 -2.315 12.823 1.00 88.94 79 GLY A N 1
ATOM 608 C CA . GLY A 1 79 ? -9.638 -1.371 13.589 1.00 88.94 79 GLY A CA 1
ATOM 609 C C . GLY A 1 79 ? -10.193 -0.197 12.782 1.00 88.94 79 GLY A C 1
ATOM 610 O O . GLY A 1 79 ? -10.768 0.722 13.364 1.00 88.94 79 GLY A O 1
ATOM 611 N N . TYR A 1 80 ? -10.041 -0.200 11.459 1.00 91.75 80 TYR A N 1
ATOM 612 C CA . TYR A 1 80 ? -10.677 0.781 10.588 1.00 91.75 80 TYR A CA 1
ATOM 613 C C . TYR A 1 80 ? -12.086 0.313 10.206 1.00 91.75 80 TYR A C 1
ATOM 615 O O . TYR A 1 80 ? -12.296 -0.820 9.805 1.00 91.75 80 TYR A O 1
ATOM 623 N N . THR A 1 81 ? -13.067 1.202 10.270 1.00 92.06 81 THR A N 1
ATOM 624 C CA . THR A 1 81 ? -14.434 0.965 9.798 1.00 92.06 81 THR A CA 1
ATOM 625 C C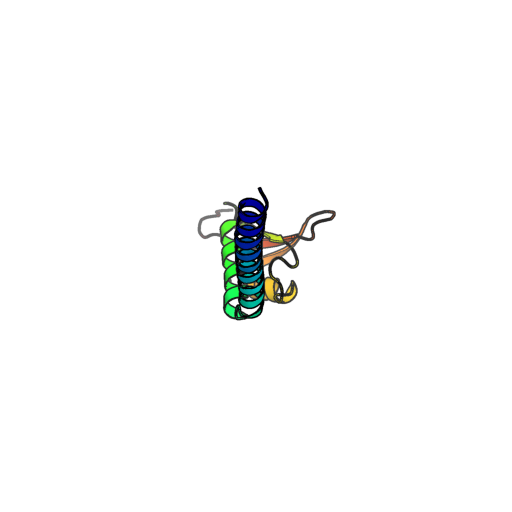 . THR A 1 81 ? -14.574 1.496 8.380 1.00 92.06 81 THR A C 1
ATOM 627 O O . THR A 1 81 ? -14.263 2.659 8.125 1.00 92.06 81 THR A O 1
ATOM 630 N N . TRP A 1 82 ? -15.050 0.675 7.448 1.00 90.56 82 TRP A N 1
ATOM 631 C CA . TRP A 1 82 ? -15.330 1.125 6.086 1.00 90.56 82 TRP A CA 1
ATOM 632 C C . TRP A 1 82 ? -16.540 2.067 6.051 1.00 90.56 82 TRP A C 1
ATOM 634 O O . TRP A 1 82 ? -17.596 1.755 6.597 1.00 90.56 82 TRP A O 1
ATOM 644 N N . THR A 1 83 ? -16.390 3.224 5.404 1.00 88.81 83 THR A N 1
ATOM 645 C CA . THR A 1 83 ? -17.429 4.271 5.353 1.00 88.81 83 THR A CA 1
ATOM 646 C C . THR A 1 83 ? -18.011 4.490 3.958 1.00 88.81 83 THR A C 1
ATOM 648 O O . THR A 1 83 ? -18.940 5.279 3.801 1.00 88.81 83 THR A O 1
ATOM 651 N N . GLY A 1 84 ? -17.505 3.786 2.941 1.00 88.62 84 GLY A N 1
ATOM 652 C CA . GLY A 1 84 ? -18.034 3.839 1.580 1.00 88.62 84 GLY A CA 1
ATOM 653 C C . GLY A 1 84 ? -16.967 4.103 0.524 1.00 88.62 84 GLY A C 1
ATOM 654 O O . GLY A 1 84 ? -15.766 3.976 0.768 1.00 88.62 84 GLY A O 1
ATOM 655 N N . TYR A 1 85 ? -17.427 4.494 -0.662 1.00 88.00 85 TYR A N 1
ATOM 656 C CA . TYR A 1 85 ? -16.571 4.977 -1.741 1.00 88.00 85 TYR A CA 1
ATOM 657 C C . TYR A 1 85 ? -16.676 6.503 -1.863 1.00 88.00 85 TYR A C 1
ATOM 659 O O . TYR A 1 85 ? -17.765 7.057 -1.725 1.00 88.00 85 TYR A O 1
ATOM 667 N N . SER A 1 86 ? -15.565 7.193 -2.128 1.00 83.50 86 SER A N 1
ATOM 668 C CA . SER A 1 86 ? -15.557 8.605 -2.544 1.00 83.50 86 SER A CA 1
ATOM 669 C C . SER A 1 86 ? -14.919 8.756 -3.922 1.00 83.50 86 SER A C 1
ATOM 671 O O . SER A 1 86 ? -14.193 7.876 -4.377 1.00 83.50 86 SER A O 1
ATOM 673 N N . GLY A 1 87 ? -15.206 9.884 -4.577 1.00 67.75 87 GLY A N 1
ATOM 674 C CA . GLY A 1 87 ? -14.668 10.234 -5.891 1.00 67.75 87 GLY A CA 1
ATOM 675 C C . GLY A 1 87 ? -15.620 9.897 -7.040 1.00 67.75 87 GLY A C 1
ATOM 676 O O . GLY A 1 87 ? -16.155 8.797 -7.137 1.00 67.75 87 GLY A O 1
ATOM 677 N N . ARG A 1 88 ? -15.853 10.880 -7.922 1.00 57.97 88 ARG A N 1
ATOM 678 C CA . ARG A 1 88 ? -16.760 10.752 -9.078 1.00 57.97 88 ARG A CA 1
ATOM 679 C C . ARG A 1 88 ? -16.161 9.877 -10.197 1.00 57.97 88 ARG A C 1
ATOM 681 O O . ARG A 1 88 ? -16.925 9.290 -10.950 1.00 57.97 88 ARG A O 1
ATOM 688 N N . ASN A 1 89 ? -14.826 9.775 -10.261 1.00 61.69 89 ASN A N 1
ATOM 689 C CA . ASN A 1 89 ? -14.065 8.995 -11.253 1.00 61.69 89 ASN A CA 1
ATOM 690 C C . ASN A 1 89 ? -12.958 8.125 -10.623 1.00 61.69 89 ASN A C 1
ATOM 692 O O . ASN A 1 89 ? -12.735 7.007 -11.080 1.00 61.69 89 ASN A O 1
ATOM 696 N N . ASP A 1 90 ? -12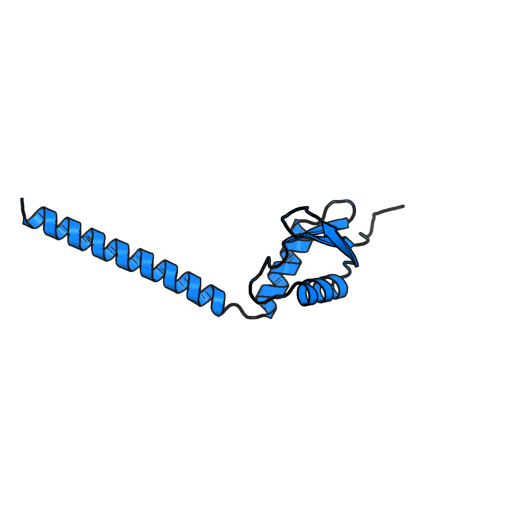.327 8.582 -9.538 1.00 60.91 90 ASP A N 1
ATOM 697 C CA . ASP A 1 90 ? -11.334 7.803 -8.796 1.00 60.91 90 ASP A CA 1
ATOM 698 C C . ASP A 1 90 ? -12.039 7.105 -7.639 1.00 60.91 90 ASP A C 1
ATOM 700 O O . ASP A 1 90 ? -12.326 7.737 -6.627 1.00 60.91 90 ASP A O 1
ATOM 704 N N . ARG A 1 91 ? -12.379 5.821 -7.793 1.00 80.00 91 ARG A N 1
ATOM 705 C CA . ARG A 1 91 ? -13.015 5.046 -6.718 1.00 80.00 91 ARG A CA 1
ATOM 706 C C . ARG A 1 91 ? -12.037 4.956 -5.546 1.00 80.00 91 ARG A C 1
ATOM 708 O O . ARG A 1 91 ? -11.129 4.135 -5.570 1.00 80.00 91 ARG A O 1
ATOM 715 N N . ARG A 1 92 ? -12.179 5.804 -4.532 1.00 87.31 92 ARG A N 1
ATOM 716 C CA . ARG A 1 92 ? -11.408 5.719 -3.284 1.00 87.31 92 ARG A CA 1
ATOM 717 C C . ARG A 1 92 ? -12.235 4.972 -2.256 1.00 87.31 92 ARG A C 1
ATOM 719 O O . ARG A 1 92 ? -13.415 5.261 -2.087 1.00 87.31 92 ARG A O 1
ATOM 726 N N . LEU A 1 93 ? -11.624 4.006 -1.591 1.00 89.69 93 LEU A N 1
ATOM 727 C CA . LEU A 1 93 ? -12.178 3.331 -0.428 1.00 89.69 93 LEU A CA 1
ATOM 728 C C . LEU A 1 93 ? -11.959 4.237 0.780 1.00 89.69 93 LEU A C 1
ATOM 730 O O . LEU A 1 93 ? -10.816 4.563 1.098 1.00 89.69 93 LEU A O 1
ATOM 734 N N . ASN A 1 94 ? -13.041 4.647 1.432 1.00 90.81 94 ASN A N 1
ATOM 735 C CA . ASN A 1 94 ? -12.970 5.474 2.627 1.00 90.81 94 ASN A CA 1
ATOM 736 C C . ASN A 1 94 ? -13.073 4.605 3.870 1.00 90.81 94 ASN A C 1
ATOM 738 O O . ASN A 1 94 ? -13.877 3.668 3.936 1.00 90.81 94 ASN A O 1
ATOM 742 N N . PHE A 1 95 ? -12.297 4.975 4.875 1.00 92.81 95 PHE A N 1
ATOM 743 C CA . PHE A 1 95 ? -12.294 4.321 6.164 1.00 92.81 95 PHE A CA 1
ATOM 744 C C . PHE A 1 95 ? -12.257 5.350 7.287 1.00 92.81 95 PHE A C 1
ATOM 746 O O . PHE A 1 95 ? -11.880 6.508 7.097 1.00 92.81 95 PHE A O 1
ATOM 753 N N . ARG A 1 96 ? -12.652 4.917 8.479 1.00 90.38 96 ARG A N 1
ATOM 754 C CA . ARG A 1 96 ? -12.601 5.715 9.696 1.00 90.38 96 ARG A CA 1
ATOM 755 C C . ARG A 1 96 ? -12.169 4.856 10.869 1.00 90.38 96 ARG A C 1
ATOM 757 O O . ARG A 1 96 ? -12.720 3.779 11.058 1.00 90.38 96 ARG A O 1
ATOM 764 N N . ARG A 1 97 ? -11.240 5.331 11.687 1.00 88.06 97 ARG A N 1
ATOM 765 C CA . ARG A 1 97 ? -10.847 4.676 12.935 1.00 88.06 97 ARG A CA 1
ATOM 766 C C . ARG A 1 97 ? -11.128 5.586 14.121 1.00 88.06 97 ARG A C 1
ATOM 768 O O . ARG A 1 97 ? -10.904 6.789 14.055 1.00 88.06 97 ARG A O 1
ATOM 775 N N . THR A 1 98 ? -11.605 5.009 15.218 1.00 79.56 98 THR A N 1
ATOM 776 C CA . THR A 1 98 ? -11.741 5.738 16.482 1.00 79.56 98 THR A CA 1
ATOM 777 C C . THR A 1 98 ? -10.363 5.864 17.121 1.00 79.56 98 THR A C 1
ATOM 779 O O . THR A 1 98 ? -9.805 4.877 17.602 1.00 79.56 98 THR A O 1
ATOM 782 N N . LEU A 1 99 ? -9.790 7.067 17.095 1.00 75.31 99 LEU A N 1
ATOM 783 C CA . LEU A 1 99 ? -8.493 7.341 17.709 1.00 75.31 99 LEU A CA 1
ATOM 784 C C . LEU A 1 99 ? -8.643 7.518 19.233 1.00 75.31 99 LEU A C 1
ATOM 786 O O . LEU A 1 99 ? -9.544 8.243 19.670 1.00 75.31 99 LEU A O 1
ATOM 790 N N . PRO A 1 100 ? -7.773 6.907 20.062 1.00 62.81 100 PRO A N 1
ATOM 791 C CA . PRO A 1 100 ? -7.757 7.161 21.499 1.00 62.81 100 PRO A CA 1
ATOM 792 C C . PRO A 1 100 ? -7.358 8.625 21.739 1.00 62.81 100 PRO A C 1
ATOM 794 O O . PRO A 1 100 ? -6.205 8.999 21.549 1.00 62.81 100 PRO A O 1
ATOM 797 N N . GLY A 1 101 ? -8.337 9.462 22.094 1.00 58.66 101 GLY A N 1
ATOM 798 C CA . GLY A 1 101 ? -8.181 10.918 22.238 1.00 58.66 101 GLY A CA 1
ATOM 799 C C . GLY A 1 101 ? -9.150 11.754 21.393 1.00 58.66 101 GLY A C 1
ATOM 800 O O . GLY A 1 101 ? -9.268 12.952 21.623 1.00 58.66 101 GLY A O 1
ATOM 801 N N . SER A 1 102 ? -9.892 11.135 20.468 1.00 54.19 102 SER A N 1
ATOM 802 C CA . SER A 1 102 ? -11.024 11.760 19.772 1.00 54.19 102 SER A CA 1
ATOM 803 C C . SER A 1 102 ? -12.232 11.820 20.717 1.00 54.19 102 SER A C 1
ATOM 805 O O . SER A 1 102 ? -13.150 11.007 20.618 1.00 54.19 102 SER A O 1
ATOM 807 N N . THR A 1 103 ? -12.215 12.740 21.681 1.00 48.25 103 THR A N 1
ATOM 808 C CA . THR A 1 103 ? -13.384 13.065 22.508 1.00 48.25 103 THR A CA 1
ATOM 809 C C . THR A 1 103 ? -14.484 13.647 21.622 1.00 48.25 103 THR A C 1
ATOM 811 O O . THR A 1 103 ? -14.330 14.752 21.102 1.00 48.25 103 THR A O 1
ATOM 814 N N . SER A 1 104 ? -15.567 12.892 21.437 1.00 50.75 104 SER A N 1
ATOM 815 C CA . SER A 1 104 ? -16.892 13.461 21.167 1.00 50.75 104 SER A CA 1
ATOM 816 C C . SER A 1 104 ? -17.431 14.141 22.416 1.00 50.75 104 SER A C 1
ATOM 818 O O . SER A 1 104 ? -17.288 13.503 23.486 1.00 50.75 104 SER A O 1
#

Secondary structure (DSSP, 8-state):
-HHHHHHHHHHHHHHHHHHHHHHHHHHHHHHHS-HHHHHHHHHHHHHHT--TTSEEEEETTSSTT--HHHHHHHHHHTTPEEEEEE-SSS-EEEEE---TT---

Foldseek 3Di:
DVVVVVVVVVVVVVVVVVVVVVVVVVVVVLVVDDPVVQLVVLVVQQVVQQDPQQKGKDFQCNHPPQHPVNSQVSCVVVQWAFDAFDDPPGTITMTGHDDPPNDD